Protein AF-A0A8T4J533-F1 (afdb_monomer_lite)

Secondary structure (DSSP, 8-state):
-HHHHHHHHHHHHHHHHSHHHHHHHHHHHH---HHHHIIIIIHHHHHHHHHHHHHHHHHTS-EEPPGGGGTTSPTT---EE-----S-------S--

Sequence (97 aa):
LEWRVRQLRQLRALLTEHDKDLAEALYQDLHKGAAEAHAAEIDFPVREIDHTLDNLEDWLYPESLSPEALTGFPEGSTAGTRYDPLGVVLVIAPWNY

Foldseek 3Di:
DVVVLVVLVVVLCVLVVCLVVQQVVCCVQPVQHSVRCCVPPRVVVNVVSVVCNVCVVVVQDWAWDDVVVVPPPDPPDTDTDGDDDPPDDDDDDDRND

Radius of gyration: 20.6 Å; chains: 1; bounding box: 47×24×55 Å

Organism: NCBI:txid299421

InterPro domains:
  IPR012394 Aldehyde dehydrogenase NAD(P)-dependent [PTHR43570] (1-97)
  IPR015590 Aldehyde dehydrogenase domain [PF00171] (4-97)
  IPR016161 Aldehyde/histidinol dehydrogenase [SSF53720] (2-97)
  IPR016162 Aldehyde dehydrogenase, N-terminal [G3DSA:3.40.605.10] (1-97)

Structure (mmCIF, N/CA/C/O backbone):
data_AF-A0A8T4J533-F1
#
_entry.id   AF-A0A8T4J533-F1
#
loop_
_atom_site.group_PDB
_atom_site.id
_atom_site.type_symbol
_atom_site.label_atom_id
_atom_site.label_alt_id
_atom_site.label_comp_id
_atom_site.label_asym_id
_atom_site.label_entity_id
_atom_site.label_seq_id
_atom_site.pdbx_PDB_ins_code
_atom_site.Cartn_x
_atom_site.Cartn_y
_atom_site.Cartn_z
_atom_site.occupancy
_atom_site.B_iso_or_equiv
_atom_site.auth_seq_id
_atom_site.auth_comp_id
_atom_site.auth_asym_id
_atom_site.auth_atom_id
_atom_site.pdbx_PDB_model_num
ATOM 1 N N . LEU A 1 1 ? 0.036 2.764 -15.405 1.00 93.50 1 LEU A N 1
ATOM 2 C CA . LEU A 1 1 ? 0.228 3.478 -14.125 1.00 93.50 1 LEU A CA 1
ATOM 3 C C . LEU A 1 1 ? -1.096 3.958 -13.528 1.00 93.50 1 LEU A C 1
ATOM 5 O O . LEU A 1 1 ? -1.421 3.541 -12.426 1.00 93.50 1 LEU A O 1
ATOM 9 N N . GLU A 1 2 ? -1.895 4.729 -14.272 1.00 97.25 2 GLU A N 1
ATOM 10 C CA . GLU A 1 2 ? -3.161 5.335 -13.809 1.00 97.25 2 GLU A CA 1
ATOM 11 C C . GLU A 1 2 ? -4.092 4.390 -13.024 1.00 97.25 2 GLU A C 1
ATOM 13 O O . GLU A 1 2 ? -4.563 4.737 -11.943 1.00 97.25 2 GLU A O 1
ATOM 18 N N . TRP A 1 3 ? -4.319 3.167 -13.522 1.00 97.81 3 TRP A N 1
ATOM 19 C CA . TRP A 1 3 ? -5.157 2.186 -12.823 1.00 97.81 3 TRP A CA 1
ATOM 20 C C . TRP A 1 3 ? -4.633 1.868 -11.412 1.00 97.81 3 TRP A C 1
ATOM 22 O O . TRP A 1 3 ? -5.419 1.881 -10.469 1.00 97.81 3 TRP A O 1
ATOM 32 N N . ARG A 1 4 ? -3.316 1.658 -11.246 1.00 98.06 4 ARG A N 1
ATOM 33 C CA . ARG A 1 4 ? -2.690 1.347 -9.944 1.00 98.06 4 ARG A CA 1
ATOM 34 C C . ARG A 1 4 ? -2.850 2.513 -8.968 1.00 98.06 4 ARG A C 1
ATOM 36 O O . ARG A 1 4 ? -3.285 2.308 -7.842 1.00 98.06 4 ARG A O 1
ATOM 43 N N . VAL A 1 5 ? -2.594 3.735 -9.439 1.00 98.56 5 VAL A N 1
ATOM 44 C CA . VAL A 1 5 ? -2.780 4.975 -8.662 1.00 98.56 5 VAL A CA 1
ATOM 45 C C . VAL A 1 5 ? -4.228 5.120 -8.193 1.00 98.56 5 VAL A C 1
ATOM 47 O O . VAL A 1 5 ? -4.480 5.445 -7.035 1.00 98.56 5 VAL A O 1
ATOM 50 N N . ARG A 1 6 ? -5.202 4.830 -9.063 1.00 98.69 6 ARG A N 1
ATOM 51 C CA . ARG A 1 6 ? -6.619 4.857 -8.686 1.00 98.69 6 ARG A CA 1
ATOM 52 C C . ARG A 1 6 ? -6.954 3.819 -7.613 1.00 98.69 6 ARG A C 1
ATOM 54 O O . ARG A 1 6 ? -7.693 4.153 -6.696 1.00 98.69 6 ARG A O 1
ATOM 61 N N . GLN A 1 7 ? -6.431 2.594 -7.711 1.00 98.69 7 GLN A N 1
ATOM 62 C CA . GLN A 1 7 ? -6.656 1.564 -6.685 1.00 98.69 7 GLN A CA 1
ATOM 63 C C . GLN A 1 7 ? -6.062 1.963 -5.331 1.00 98.69 7 GLN A C 1
ATOM 65 O O . GLN A 1 7 ? -6.741 1.845 -4.319 1.00 98.69 7 GLN A O 1
ATOM 70 N N . LEU A 1 8 ? -4.844 2.510 -5.314 1.00 98.75 8 LEU A N 1
ATOM 71 C CA . LEU A 1 8 ? -4.211 3.008 -4.089 1.00 98.75 8 LEU A CA 1
ATOM 72 C C . LEU A 1 8 ? -5.030 4.129 -3.436 1.00 98.75 8 LEU A C 1
ATOM 74 O O . LEU A 1 8 ? -5.283 4.089 -2.238 1.00 98.75 8 LEU A O 1
ATOM 78 N N . ARG A 1 9 ? -5.537 5.086 -4.224 1.00 98.69 9 ARG A N 1
ATOM 79 C CA . ARG A 1 9 ? -6.422 6.147 -3.711 1.00 98.69 9 ARG A CA 1
ATOM 80 C C . ARG A 1 9 ? -7.738 5.607 -3.152 1.00 98.69 9 ARG A C 1
ATOM 82 O O . ARG A 1 9 ? -8.213 6.119 -2.146 1.00 98.69 9 ARG A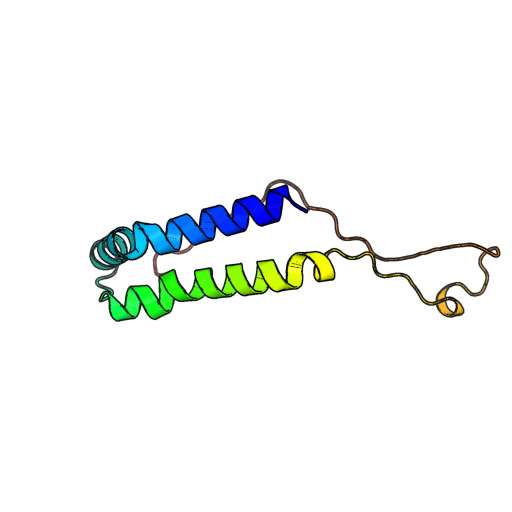 O 1
ATOM 89 N N . GLN A 1 10 ? -8.313 4.581 -3.779 1.00 98.81 10 GLN A N 1
ATOM 90 C CA . GLN A 1 10 ? -9.517 3.914 -3.272 1.00 98.81 10 GLN A CA 1
ATOM 91 C C . GLN A 1 10 ? -9.245 3.157 -1.967 1.00 98.81 10 GLN A C 1
ATOM 93 O O . GLN A 1 10 ? -10.051 3.245 -1.048 1.00 98.81 10 GLN A O 1
ATOM 98 N N . LEU A 1 11 ? -8.104 2.469 -1.856 1.00 98.62 11 LEU A N 1
ATOM 99 C CA . LEU A 1 11 ? -7.699 1.798 -0.620 1.00 98.62 11 LEU A CA 1
ATOM 100 C C . LEU A 1 11 ? -7.471 2.805 0.512 1.00 98.62 11 LEU A C 1
ATOM 102 O O . LEU A 1 11 ? -7.929 2.597 1.629 1.00 98.62 11 LEU A O 1
ATOM 106 N N . ARG A 1 12 ? -6.820 3.929 0.207 1.00 98.62 12 ARG A N 1
ATOM 107 C CA . ARG A 1 12 ? -6.655 5.031 1.155 1.00 98.62 12 ARG A CA 1
ATOM 108 C C . ARG A 1 12 ? -8.003 5.567 1.630 1.00 98.62 12 ARG A C 1
ATOM 110 O O . ARG A 1 12 ? -8.190 5.720 2.828 1.00 98.62 12 ARG A O 1
ATOM 117 N N . ALA A 1 13 ? -8.927 5.826 0.702 1.00 98.62 13 ALA A N 1
ATOM 118 C CA . ALA A 1 13 ? -10.272 6.295 1.026 1.00 98.62 13 ALA A CA 1
ATOM 119 C C . ALA A 1 13 ? -11.006 5.298 1.931 1.00 98.62 13 ALA A C 1
ATOM 121 O O . ALA A 1 13 ? -11.540 5.709 2.951 1.00 98.62 13 ALA A O 1
ATOM 122 N N . LEU A 1 14 ? -10.935 3.995 1.631 1.00 98.50 14 LEU A N 1
ATOM 123 C CA . LEU A 1 14 ? -11.493 2.941 2.483 1.00 98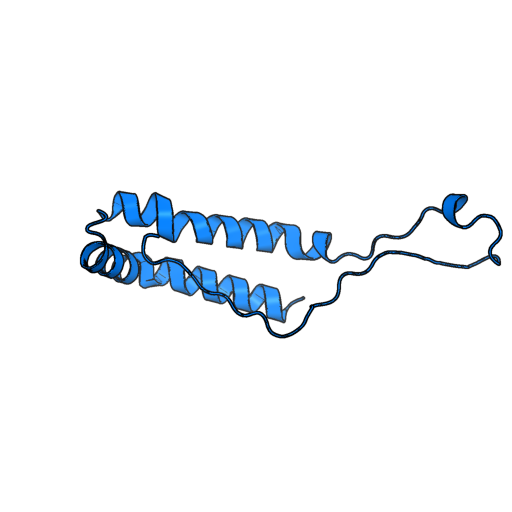.50 14 LEU A CA 1
ATOM 124 C C . LEU A 1 14 ? -10.968 3.037 3.920 1.00 98.50 14 LEU A C 1
ATOM 126 O O . LEU A 1 14 ? -11.764 3.005 4.851 1.00 98.50 14 LEU A O 1
ATOM 130 N N . LEU A 1 15 ? -9.654 3.186 4.102 1.00 98.25 15 LEU A N 1
ATOM 131 C CA . LEU A 1 15 ? -9.048 3.279 5.433 1.00 98.25 15 LEU A CA 1
ATOM 132 C C . LEU A 1 15 ? -9.472 4.553 6.176 1.00 98.25 15 LEU A C 1
ATOM 134 O O . LEU A 1 15 ? -9.752 4.498 7.368 1.00 98.25 15 LEU A O 1
ATOM 138 N N . THR A 1 16 ? -9.531 5.695 5.485 1.00 97.75 16 THR A N 1
ATOM 139 C CA . THR A 1 16 ? -9.812 6.988 6.127 1.00 97.75 16 THR A CA 1
ATOM 140 C C . THR A 1 16 ? -11.298 7.285 6.319 1.00 97.75 16 THR A C 1
ATOM 142 O O . THR A 1 16 ? -11.654 8.015 7.235 1.00 97.75 16 THR A O 1
ATOM 145 N N . GLU A 1 17 ? -12.173 6.770 5.454 1.00 98.44 17 GLU A N 1
ATOM 146 C CA . GLU A 1 17 ? -13.624 6.997 5.534 1.00 98.44 17 GLU A CA 1
ATOM 147 C C . GLU A 1 17 ? -14.314 6.017 6.497 1.00 98.44 17 GLU A C 1
ATOM 149 O O . GLU A 1 17 ? -15.384 6.332 7.016 1.00 98.44 17 GLU A O 1
ATOM 154 N N . HIS A 1 18 ? -13.688 4.865 6.769 1.00 97.75 18 HIS A N 1
ATOM 155 C CA . HIS A 1 18 ? -14.187 3.820 7.674 1.00 97.75 18 HIS A CA 1
ATOM 156 C C . HIS A 1 18 ? -13.301 3.614 8.912 1.00 97.75 18 HIS A C 1
ATOM 158 O O . HIS A 1 18 ? -13.322 2.550 9.528 1.00 97.75 18 HIS A O 1
ATOM 164 N N . ASP A 1 19 ? -12.522 4.624 9.293 1.00 96.56 19 ASP A N 1
ATOM 165 C CA . ASP A 1 19 ? -11.541 4.546 10.378 1.00 96.56 19 ASP A CA 1
ATOM 166 C C . ASP A 1 19 ? -12.137 4.051 11.713 1.00 96.56 19 ASP A C 1
ATOM 168 O O . ASP A 1 19 ? -11.576 3.179 12.375 1.00 96.56 19 ASP A O 1
ATOM 172 N N . LYS A 1 20 ? -13.327 4.537 12.072 1.00 97.38 20 LYS A N 1
ATOM 173 C CA . LYS A 1 20 ? -14.064 4.142 13.280 1.00 97.38 20 LYS A CA 1
ATOM 174 C C . LYS A 1 20 ? -14.548 2.702 13.232 1.00 97.38 20 LYS A C 1
ATOM 176 O O . LYS A 1 20 ? -14.458 2.011 14.242 1.00 97.38 20 LYS A O 1
ATOM 181 N N . ASP A 1 21 ? -15.056 2.262 12.083 1.00 98.19 21 ASP A N 1
ATOM 182 C CA . ASP A 1 21 ? -15.554 0.895 11.911 1.00 98.19 21 ASP A CA 1
ATOM 183 C C . ASP A 1 21 ? -14.390 -0.104 12.024 1.00 98.19 21 ASP A C 1
ATOM 185 O O . ASP A 1 21 ? -14.512 -1.144 12.671 1.00 98.19 21 ASP A O 1
ATOM 189 N N . LEU A 1 22 ? -13.232 0.247 11.451 1.00 97.75 22 LEU A N 1
ATOM 190 C CA . LEU A 1 22 ? -11.996 -0.531 11.549 1.00 97.75 22 LEU A CA 1
ATOM 191 C C . LEU A 1 22 ? -11.459 -0.573 12.985 1.00 97.75 22 LEU A C 1
ATOM 193 O O . LEU A 1 22 ? -11.111 -1.645 13.478 1.00 97.75 22 LEU A O 1
ATOM 197 N N . ALA A 1 23 ? -11.421 0.569 13.675 1.00 97.44 23 ALA A N 1
ATOM 198 C CA . ALA A 1 23 ? -10.977 0.634 15.065 1.00 97.44 23 ALA A CA 1
ATOM 199 C C . ALA A 1 23 ? -11.886 -0.178 16.004 1.00 97.44 23 ALA A C 1
ATOM 201 O O . ALA A 1 23 ? -11.387 -0.844 16.909 1.00 97.44 23 ALA A O 1
ATOM 202 N N . GLU A 1 24 ? -13.201 -0.164 15.777 1.00 98.12 24 GLU A N 1
ATOM 203 C CA . GLU A 1 24 ? -14.147 -0.983 16.539 1.00 98.12 24 GLU A CA 1
ATOM 204 C C . GLU A 1 24 ? -13.920 -2.479 16.289 1.00 98.12 24 GLU A C 1
ATOM 206 O O . GLU A 1 24 ? -13.862 -3.253 17.241 1.00 98.12 24 GLU A O 1
ATOM 211 N N . ALA A 1 25 ? -13.721 -2.899 15.036 1.00 97.81 25 ALA A N 1
ATOM 212 C CA . ALA A 1 25 ? -13.410 -4.295 14.724 1.00 97.81 25 ALA A CA 1
ATOM 213 C C . ALA A 1 25 ? -12.117 -4.762 15.419 1.00 97.81 25 ALA A C 1
ATOM 215 O O . ALA A 1 25 ? -12.101 -5.803 16.074 1.00 97.81 25 ALA A O 1
ATOM 216 N N . LEU A 1 26 ? -11.062 -3.942 15.369 1.00 97.38 26 LEU A N 1
ATOM 217 C CA . LEU A 1 26 ? -9.799 -4.206 16.064 1.00 97.38 26 LEU A CA 1
ATOM 218 C C . LEU A 1 26 ? -9.968 -4.275 17.586 1.00 97.38 26 LEU A C 1
ATOM 220 O O . LEU A 1 26 ? -9.284 -5.054 18.253 1.00 97.38 26 LEU A O 1
ATOM 224 N N . TYR A 1 27 ? -10.883 -3.491 18.154 1.00 97.50 27 TYR A N 1
ATOM 225 C CA . TYR A 1 27 ? -11.216 -3.604 19.568 1.00 97.50 27 TYR A CA 1
ATOM 226 C C . TYR A 1 27 ? -11.905 -4.938 19.883 1.00 97.50 27 TYR A C 1
ATOM 228 O O . TYR A 1 27 ? -11.536 -5.596 20.853 1.00 97.50 27 TYR A O 1
ATOM 236 N N . GLN A 1 28 ? -12.857 -5.379 19.060 1.00 98.19 28 GLN A N 1
ATOM 237 C CA . GLN A 1 28 ? -13.551 -6.653 19.280 1.00 98.19 28 GLN A CA 1
ATOM 238 C C . GLN A 1 28 ? -12.610 -7.860 19.173 1.00 98.19 28 GLN A C 1
ATOM 240 O O . GLN A 1 28 ? -12.684 -8.773 19.998 1.00 98.19 28 GLN A O 1
ATOM 245 N N . ASP A 1 29 ? -11.693 -7.845 18.206 1.00 97.56 29 ASP A N 1
ATOM 246 C CA . ASP A 1 29 ? -10.783 -8.966 17.971 1.00 97.56 29 ASP A CA 1
ATOM 247 C C . ASP A 1 29 ? -9.574 -8.951 18.920 1.00 97.56 29 ASP A C 1
ATOM 249 O O . ASP A 1 29 ? -9.171 -9.993 19.443 1.00 97.56 29 ASP A O 1
ATOM 253 N N . LEU A 1 30 ? -8.993 -7.771 19.168 1.00 96.25 30 LEU A N 1
ATOM 254 C CA . LEU A 1 30 ? -7.681 -7.626 19.815 1.00 96.25 30 LEU A CA 1
ATOM 255 C C . LEU A 1 30 ? -7.700 -6.772 21.087 1.00 96.25 30 LEU A C 1
ATOM 257 O O . LEU A 1 30 ? -6.672 -6.659 21.752 1.00 96.25 30 LEU A O 1
ATOM 261 N N . HIS A 1 31 ? -8.837 -6.165 21.441 1.00 95.94 31 HIS A N 1
ATOM 262 C CA . HIS A 1 31 ? -8.959 -5.175 22.521 1.00 95.94 31 HIS A CA 1
ATOM 263 C C . HIS A 1 31 ? -7.999 -3.979 22.372 1.00 95.94 31 HIS A C 1
ATOM 265 O O . HIS A 1 31 ? -7.672 -3.314 23.360 1.00 95.94 31 HIS A O 1
ATOM 271 N N . LYS A 1 32 ? -7.575 -3.668 21.137 1.00 92.88 32 LYS A N 1
ATOM 272 C CA . LYS A 1 32 ? -6.780 -2.471 20.828 1.00 92.88 32 LYS A CA 1
ATOM 273 C C . LYS A 1 32 ? -7.648 -1.229 20.999 1.00 92.88 32 LYS A C 1
ATOM 275 O O . LYS A 1 32 ? -8.707 -1.108 20.387 1.00 92.88 32 LYS A O 1
ATOM 280 N N . GLY A 1 33 ? -7.206 -0.291 21.833 1.00 94.62 33 GLY A N 1
ATOM 281 C CA . GLY A 1 33 ? -7.902 0.988 21.990 1.00 94.62 33 GLY A CA 1
ATOM 282 C C . GLY A 1 33 ? -7.828 1.819 20.706 1.00 94.62 33 GLY A C 1
ATOM 283 O O . GLY A 1 33 ? -6.871 1.694 19.949 1.00 94.62 33 GLY A O 1
ATOM 284 N N . ALA A 1 34 ? -8.786 2.723 20.479 1.00 94.56 34 ALA A N 1
ATOM 285 C CA . ALA A 1 34 ? -8.863 3.495 19.232 1.00 94.56 34 ALA A CA 1
ATOM 286 C C . ALA A 1 34 ? -7.536 4.182 18.848 1.00 94.56 34 ALA A C 1
ATOM 288 O O . ALA A 1 34 ? -7.094 4.074 17.712 1.00 94.56 34 ALA A O 1
ATOM 289 N N . ALA A 1 35 ? -6.850 4.832 19.794 1.00 95.81 35 ALA A N 1
ATOM 290 C CA . ALA A 1 35 ? -5.570 5.491 19.513 1.00 95.81 35 ALA A CA 1
ATOM 291 C C . ALA A 1 35 ? -4.468 4.514 19.058 1.00 95.81 35 ALA A C 1
ATOM 293 O O . ALA A 1 35 ? -3.661 4.855 18.197 1.00 95.81 35 ALA A O 1
ATOM 294 N N . GLU A 1 36 ? -4.443 3.306 19.623 1.00 95.31 36 GLU A N 1
ATOM 295 C CA . GLU A 1 36 ? -3.510 2.248 19.231 1.00 95.31 36 GLU A CA 1
ATOM 296 C C . GLU A 1 36 ? -3.872 1.684 17.854 1.00 95.31 36 GLU A C 1
ATOM 298 O O . GLU A 1 36 ? -3.000 1.590 16.994 1.00 95.31 36 GLU A O 1
ATOM 303 N N . ALA A 1 37 ? -5.157 1.400 17.617 1.00 96.19 37 ALA A N 1
ATOM 304 C CA . ALA A 1 37 ? -5.669 0.956 16.322 1.00 96.19 37 ALA A CA 1
ATOM 305 C C . ALA A 1 37 ? -5.324 1.953 15.201 1.00 96.19 37 ALA A C 1
ATOM 307 O O . ALA A 1 37 ? -4.805 1.562 14.158 1.00 96.19 37 ALA A O 1
ATOM 308 N N . HIS A 1 38 ? -5.518 3.253 15.439 1.00 96.06 38 HIS A N 1
ATOM 309 C CA . HIS A 1 38 ? -5.134 4.293 14.488 1.00 96.06 38 HIS A CA 1
ATOM 310 C C . HIS A 1 38 ? -3.628 4.305 14.228 1.00 96.06 38 HIS A C 1
ATOM 312 O O . HIS A 1 38 ? -3.203 4.168 13.084 1.00 96.06 38 HIS A O 1
ATOM 318 N N . ALA A 1 39 ? -2.812 4.423 15.277 1.00 93.69 39 ALA A N 1
ATOM 319 C CA . ALA A 1 39 ? -1.374 4.598 15.114 1.00 93.69 39 ALA A CA 1
ATOM 320 C C . ALA A 1 39 ? -0.686 3.385 14.461 1.00 93.69 39 ALA A C 1
ATOM 322 O O . ALA A 1 39 ? 0.255 3.569 13.680 1.00 93.69 39 ALA A O 1
ATOM 323 N N . ALA A 1 40 ? -1.134 2.170 14.797 1.00 91.94 40 ALA A N 1
ATOM 324 C CA . ALA A 1 40 ? -0.501 0.926 14.371 1.00 91.94 40 ALA A CA 1
ATOM 325 C C . ALA A 1 40 ? -1.111 0.332 13.094 1.00 91.94 40 ALA A C 1
ATOM 327 O O . ALA A 1 40 ? -0.353 -0.131 12.247 1.00 91.94 40 ALA A O 1
ATOM 328 N N . GLU A 1 41 ? -2.437 0.381 12.927 1.00 95.31 41 GLU A N 1
ATOM 329 C CA . GLU A 1 41 ? -3.132 -0.433 11.915 1.00 95.31 41 GLU A CA 1
ATOM 330 C C . GLU A 1 41 ? -3.827 0.383 10.818 1.00 95.31 41 GLU A C 1
ATOM 332 O O . GLU A 1 41 ? -4.060 -0.138 9.731 1.00 95.31 41 GLU A O 1
ATOM 337 N N . ILE A 1 42 ? -4.138 1.665 11.051 1.00 96.75 42 ILE A N 1
ATOM 338 C CA . ILE A 1 42 ? -4.837 2.511 10.062 1.00 96.75 42 ILE A CA 1
ATOM 339 C C . ILE A 1 42 ? -3.883 3.553 9.467 1.00 96.75 42 ILE A C 1
ATOM 341 O O . ILE A 1 42 ? -3.651 3.585 8.258 1.00 96.75 42 ILE A O 1
ATOM 345 N N . ASP A 1 43 ? -3.256 4.376 10.307 1.00 97.00 43 ASP A N 1
ATOM 346 C CA . ASP A 1 43 ? -2.379 5.464 9.864 1.00 97.00 43 ASP A CA 1
ATOM 347 C C . ASP A 1 43 ? -1.066 4.940 9.277 1.00 97.00 43 ASP A C 1
ATOM 349 O O . ASP A 1 43 ? -0.407 5.629 8.494 1.00 97.00 43 ASP A O 1
ATOM 353 N N . PHE A 1 44 ? -0.640 3.739 9.675 1.00 96.56 44 PHE A N 1
ATOM 354 C CA . PHE A 1 44 ? 0.542 3.094 9.114 1.00 96.56 44 PHE A CA 1
ATOM 355 C C . PHE A 1 44 ? 0.346 2.724 7.632 1.00 96.56 44 PHE A C 1
ATOM 357 O O . PHE A 1 44 ? 1.076 3.273 6.802 1.00 96.56 44 PHE A O 1
ATOM 364 N N . PRO A 1 45 ? -0.651 1.903 7.237 1.00 97.25 45 PRO A N 1
ATOM 365 C CA . PRO A 1 45 ? -0.885 1.620 5.823 1.00 97.25 45 PRO A CA 1
ATOM 366 C C . PRO A 1 45 ? -1.291 2.859 5.016 1.00 97.25 45 PRO A C 1
ATOM 368 O O . PRO A 1 45 ? -0.922 2.945 3.848 1.00 97.25 45 PRO A O 1
ATOM 371 N N . VAL A 1 46 ? -1.976 3.853 5.602 1.00 98.56 46 VAL A N 1
ATOM 372 C CA . VAL A 1 46 ? -2.236 5.133 4.908 1.00 98.56 46 VAL A CA 1
ATOM 373 C C . VAL A 1 46 ? -0.928 5.822 4.505 1.00 98.56 46 VAL A C 1
ATOM 375 O O . VAL A 1 46 ? -0.798 6.249 3.357 1.00 98.56 46 VAL A O 1
ATOM 378 N N . ARG A 1 47 ? 0.064 5.883 5.403 1.00 98.44 47 ARG A N 1
ATOM 379 C CA . ARG A 1 47 ? 1.385 6.455 5.095 1.00 98.44 47 ARG A CA 1
ATOM 380 C C . ARG A 1 47 ? 2.139 5.656 4.036 1.00 98.44 47 ARG A C 1
ATOM 382 O O . ARG A 1 47 ? 2.759 6.262 3.169 1.00 98.44 47 ARG A O 1
ATOM 389 N N . GLU A 1 48 ? 2.058 4.328 4.065 1.00 98.44 48 GLU A N 1
ATOM 390 C CA . GLU A 1 48 ? 2.663 3.476 3.031 1.00 98.44 48 GLU A CA 1
ATOM 391 C C . GLU A 1 48 ? 2.005 3.678 1.659 1.00 98.44 48 GLU A C 1
ATOM 393 O O . GLU A 1 48 ? 2.687 3.704 0.632 1.00 98.44 48 GLU A O 1
ATOM 398 N N . ILE A 1 49 ? 0.684 3.877 1.625 1.00 98.75 49 ILE A N 1
ATOM 399 C CA . ILE A 1 49 ? -0.031 4.213 0.392 1.00 98.75 49 ILE A CA 1
ATOM 400 C C . ILE A 1 49 ? 0.422 5.574 -0.138 1.00 98.75 49 ILE A C 1
ATOM 402 O O . ILE A 1 49 ? 0.703 5.677 -1.331 1.00 98.75 49 ILE A O 1
ATOM 406 N N . ASP A 1 50 ? 0.514 6.590 0.722 1.00 98.69 50 ASP A N 1
ATOM 407 C CA . ASP A 1 50 ? 0.964 7.931 0.332 1.00 98.69 50 ASP A CA 1
ATOM 408 C C . ASP A 1 50 ? 2.415 7.888 -0.185 1.00 98.69 50 ASP A C 1
ATOM 410 O O . ASP A 1 50 ? 2.689 8.354 -1.290 1.00 98.69 50 ASP A O 1
ATOM 414 N N . HIS A 1 51 ? 3.318 7.195 0.517 1.00 98.81 51 HIS A N 1
ATOM 415 C CA . HIS A 1 51 ? 4.692 6.975 0.057 1.00 98.81 51 HIS A CA 1
ATOM 416 C C . HIS A 1 51 ? 4.746 6.259 -1.299 1.00 98.81 51 HIS A C 1
ATOM 418 O O . HIS A 1 51 ? 5.479 6.668 -2.200 1.00 98.81 51 HIS A O 1
ATOM 424 N N . THR A 1 52 ? 3.939 5.211 -1.477 1.00 98.62 52 THR A N 1
ATOM 425 C CA . THR A 1 52 ? 3.862 4.490 -2.750 1.00 98.62 52 THR A CA 1
ATOM 426 C C . THR A 1 52 ? 3.350 5.404 -3.859 1.00 98.62 52 THR A C 1
ATOM 428 O O . THR A 1 52 ? 3.905 5.403 -4.950 1.00 98.62 52 THR A O 1
ATOM 431 N N . LEU A 1 53 ? 2.309 6.202 -3.612 1.00 98.62 53 LEU A N 1
ATOM 432 C CA . LEU A 1 53 ? 1.760 7.133 -4.600 1.00 98.62 53 LEU A CA 1
ATOM 433 C C . LEU A 1 53 ? 2.792 8.168 -5.058 1.00 98.62 53 LEU A C 1
ATOM 435 O O . LEU A 1 53 ? 2.840 8.456 -6.254 1.00 98.62 53 LEU A O 1
ATOM 439 N N . ASP A 1 54 ? 3.614 8.667 -4.136 1.00 98.50 54 ASP A N 1
ATOM 440 C CA . ASP A 1 54 ? 4.643 9.669 -4.418 1.00 98.50 54 ASP A CA 1
ATOM 441 C C . ASP A 1 54 ? 5.815 9.114 -5.243 1.00 98.50 54 ASP A C 1
ATOM 443 O O . ASP A 1 54 ? 6.468 9.873 -5.953 1.00 98.50 54 ASP A O 1
ATOM 447 N N . ASN A 1 55 ? 6.083 7.803 -5.177 1.00 98.44 55 ASN A N 1
ATOM 448 C CA . ASN A 1 55 ? 7.295 7.206 -5.753 1.00 98.44 55 ASN A CA 1
ATOM 449 C C . ASN A 1 55 ? 7.034 6.162 -6.856 1.00 98.44 55 ASN A C 1
ATOM 451 O O . ASN A 1 55 ? 7.955 5.787 -7.579 1.00 98.44 55 ASN A O 1
ATOM 455 N N . LEU A 1 56 ? 5.799 5.670 -7.020 1.00 97.75 56 LEU A N 1
ATOM 456 C CA . LEU A 1 56 ? 5.486 4.548 -7.918 1.00 97.75 56 LEU A CA 1
ATOM 457 C C . LEU A 1 56 ? 5.847 4.818 -9.384 1.00 97.75 56 LEU A C 1
ATOM 459 O O . LEU A 1 56 ? 6.172 3.879 -10.109 1.00 97.75 56 LEU A O 1
ATOM 463 N N . GLU A 1 57 ? 5.731 6.063 -9.844 1.00 96.38 57 GLU A N 1
ATOM 464 C CA . GLU A 1 57 ? 6.110 6.424 -11.213 1.00 96.38 57 GLU A CA 1
ATOM 465 C C . GLU A 1 57 ? 7.616 6.274 -11.424 1.00 96.38 57 GLU A C 1
ATOM 467 O O . GLU A 1 57 ? 8.031 5.573 -12.348 1.00 96.38 57 GLU A O 1
ATOM 472 N N . ASP A 1 58 ? 8.407 6.833 -10.509 1.00 96.50 58 ASP A N 1
ATOM 473 C CA . ASP A 1 58 ? 9.867 6.772 -10.539 1.00 96.50 58 ASP A CA 1
ATOM 474 C C . ASP A 1 58 ? 10.367 5.329 -10.412 1.00 96.50 58 ASP A C 1
ATOM 476 O O . ASP A 1 58 ? 11.229 4.902 -11.176 1.00 96.50 58 ASP A O 1
ATOM 480 N N . TRP A 1 59 ? 9.771 4.527 -9.523 1.00 96.75 59 TRP A N 1
ATOM 481 C CA . TRP A 1 59 ? 10.131 3.112 -9.352 1.00 96.75 59 TRP A CA 1
ATOM 482 C C . TRP A 1 59 ? 9.876 2.250 -10.592 1.00 96.75 59 TRP A C 1
ATOM 484 O O . TRP A 1 59 ? 10.487 1.195 -10.753 1.00 96.75 59 TRP A O 1
ATOM 494 N N . LEU A 1 60 ? 8.939 2.650 -11.453 1.00 95.50 60 LEU A N 1
ATOM 495 C CA . LEU A 1 60 ? 8.617 1.924 -12.683 1.00 95.50 60 LEU A CA 1
ATOM 496 C C . LEU A 1 60 ? 9.320 2.505 -13.911 1.00 95.50 60 LEU A C 1
ATOM 498 O O . LEU A 1 60 ? 9.160 1.956 -15.008 1.00 95.50 60 LEU A O 1
ATOM 502 N N . TYR A 1 61 ? 10.068 3.596 -13.752 1.00 94.75 61 TYR A N 1
ATOM 503 C CA . TYR A 1 61 ? 10.787 4.218 -14.848 1.00 94.75 61 TYR A CA 1
ATOM 504 C C . TYR A 1 61 ? 11.900 3.278 -15.351 1.00 94.75 61 TYR A C 1
ATOM 506 O O . TYR A 1 61 ? 12.690 2.784 -14.547 1.00 94.75 61 TYR A O 1
ATOM 514 N N . PRO A 1 62 ? 11.985 2.984 -16.665 1.00 94.25 62 PRO A N 1
ATOM 515 C CA . PRO A 1 62 ? 13.029 2.111 -17.192 1.00 94.25 62 PRO A CA 1
ATOM 516 C C . PRO A 1 62 ? 14.439 2.657 -16.934 1.00 94.25 62 PRO A C 1
ATOM 518 O O . PRO A 1 62 ? 14.770 3.778 -17.325 1.00 94.25 62 PRO A O 1
ATOM 521 N N . GLU A 1 63 ? 15.297 1.832 -16.344 1.00 93.88 63 GLU A N 1
ATOM 522 C CA . GLU A 1 63 ? 16.683 2.188 -16.043 1.00 93.88 63 GLU A CA 1
ATOM 523 C C . GLU A 1 63 ? 17.587 1.778 -17.209 1.00 93.88 63 GLU A C 1
ATOM 525 O O . GLU A 1 63 ? 17.747 0.592 -17.491 1.00 93.88 63 GLU A O 1
ATOM 530 N N . SER A 1 64 ? 18.175 2.749 -17.911 1.00 92.25 64 SER A N 1
ATOM 531 C CA . SER A 1 64 ? 19.078 2.474 -19.039 1.00 92.25 64 SER A CA 1
ATOM 532 C C . SER A 1 64 ? 20.507 2.204 -18.564 1.00 92.25 64 SER A C 1
ATOM 534 O O . SER A 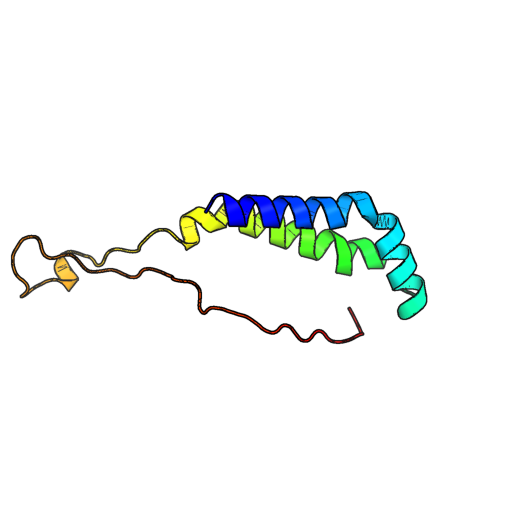1 64 ? 21.003 2.880 -17.664 1.00 92.25 64 SER A O 1
ATOM 536 N N . LEU A 1 65 ? 21.191 1.250 -19.201 1.00 90.81 65 LEU A N 1
ATOM 537 C CA . LEU A 1 65 ? 22.624 1.037 -18.996 1.00 90.81 65 LEU A CA 1
ATOM 538 C C . LEU A 1 65 ? 23.435 2.182 -19.607 1.00 90.81 65 LEU A C 1
ATOM 540 O O . LEU A 1 65 ? 23.036 2.783 -20.607 1.00 90.81 65 LEU A O 1
ATOM 544 N N . SER A 1 66 ? 24.594 2.465 -19.010 1.00 87.44 66 SER A N 1
ATOM 545 C CA . SER A 1 66 ? 25.483 3.502 -19.524 1.00 87.44 66 SER A CA 1
ATOM 546 C C . SER A 1 66 ? 26.098 3.094 -20.874 1.00 87.44 66 SER A C 1
ATOM 548 O O . SER A 1 66 ? 26.274 1.898 -21.135 1.00 87.44 66 SER A O 1
ATOM 550 N N . PRO A 1 67 ? 26.473 4.057 -21.735 1.00 84.06 67 PRO A N 1
ATOM 551 C CA . PRO A 1 67 ? 27.141 3.760 -23.002 1.00 84.06 67 PRO A CA 1
ATOM 552 C C . PRO A 1 67 ? 28.423 2.931 -22.833 1.00 84.06 67 PRO A C 1
ATOM 554 O O . PRO A 1 67 ? 28.715 2.070 -23.658 1.00 84.06 67 PRO A O 1
ATOM 557 N N . GLU A 1 68 ? 29.164 3.132 -21.740 1.00 87.50 68 GLU A N 1
ATOM 558 C CA . GLU A 1 68 ? 30.390 2.384 -21.437 1.00 87.50 68 GLU A CA 1
ATOM 559 C C . GLU A 1 68 ? 30.101 0.895 -21.207 1.00 87.50 68 GLU A C 1
ATOM 561 O O . GLU A 1 68 ? 30.869 0.040 -21.653 1.00 87.50 68 GLU A O 1
ATOM 566 N N . ALA A 1 69 ? 28.964 0.573 -20.578 1.00 88.12 69 ALA A N 1
ATOM 567 C CA . ALA A 1 69 ? 28.510 -0.803 -20.379 1.00 88.12 69 ALA A CA 1
ATOM 568 C C . ALA A 1 69 ? 28.094 -1.496 -21.693 1.00 88.12 69 ALA A C 1
ATOM 570 O O . ALA A 1 69 ? 27.968 -2.719 -21.729 1.00 88.12 69 ALA A O 1
ATOM 571 N N . LEU A 1 70 ? 27.917 -0.732 -22.777 1.00 91.44 70 LEU A N 1
ATOM 572 C CA . LEU A 1 70 ? 27.565 -1.214 -24.116 1.00 91.44 70 LEU A CA 1
ATOM 573 C C . LEU A 1 70 ? 28.767 -1.273 -25.073 1.00 91.44 70 LEU A C 1
ATOM 575 O O . LEU A 1 70 ? 28.603 -1.467 -26.280 1.00 91.44 70 LEU A O 1
ATOM 579 N N . THR A 1 71 ? 29.991 -1.148 -24.553 1.00 91.00 71 THR A N 1
ATOM 580 C CA . THR A 1 71 ? 31.209 -1.264 -25.363 1.00 91.00 71 THR A CA 1
ATOM 581 C C . THR A 1 71 ? 31.278 -2.634 -26.049 1.00 91.00 71 THR A C 1
ATOM 583 O O . THR A 1 71 ? 31.210 -3.673 -25.396 1.00 91.00 71 THR A O 1
ATOM 586 N N . GLY A 1 72 ? 31.446 -2.642 -27.376 1.00 92.25 72 GLY A N 1
ATOM 587 C CA . GLY A 1 72 ? 31.516 -3.863 -28.191 1.00 92.25 72 GLY A CA 1
ATOM 588 C C . GLY A 1 72 ? 30.201 -4.262 -28.871 1.00 92.25 72 GLY A C 1
ATOM 589 O O . GLY A 1 72 ? 30.204 -5.189 -29.681 1.00 92.25 72 GLY A O 1
ATOM 590 N N . PHE A 1 73 ? 29.104 -3.548 -28.605 1.00 93.25 73 PHE A N 1
ATOM 591 C CA . PHE A 1 73 ? 27.845 -3.681 -29.341 1.00 93.25 73 PHE A CA 1
ATOM 592 C C . PHE A 1 73 ? 27.758 -2.674 -30.506 1.00 93.25 73 PHE A C 1
ATOM 594 O O . PHE A 1 73 ? 28.476 -1.671 -30.501 1.00 93.25 73 PHE A O 1
ATOM 601 N N . PRO A 1 74 ? 26.901 -2.917 -31.523 1.00 94.75 74 PRO A N 1
ATOM 602 C CA . PRO A 1 74 ? 26.684 -1.973 -32.618 1.00 94.75 74 PRO A CA 1
ATOM 603 C C . PRO A 1 74 ? 26.259 -0.584 -32.132 1.00 94.75 74 PRO A C 1
ATOM 605 O O . PRO A 1 74 ? 25.521 -0.458 -31.150 1.00 94.75 74 PRO A O 1
ATOM 608 N N . GLU A 1 75 ? 26.672 0.453 -32.858 1.00 89.56 75 GLU A N 1
ATOM 609 C CA . GLU A 1 75 ? 26.258 1.831 -32.589 1.00 89.56 75 GLU A CA 1
ATOM 610 C C . GLU A 1 75 ? 24.723 1.952 -32.612 1.00 89.56 75 GLU A C 1
ATOM 612 O O . GLU A 1 75 ? 24.056 1.412 -33.496 1.00 89.56 75 GLU A O 1
ATOM 617 N N . GLY A 1 76 ? 24.160 2.625 -31.606 1.00 87.69 76 GLY A N 1
ATOM 618 C CA . GLY A 1 76 ? 22.710 2.742 -31.416 1.00 87.69 76 GLY A CA 1
ATOM 619 C C . GLY A 1 76 ? 22.059 1.606 -30.617 1.00 87.69 76 GLY A C 1
ATOM 620 O O . GLY A 1 76 ? 20.847 1.638 -30.414 1.00 87.69 76 GLY A O 1
ATOM 621 N N . SER A 1 77 ? 22.830 0.624 -30.134 1.00 93.00 77 SER A N 1
ATOM 622 C CA . SER A 1 77 ? 22.314 -0.384 -29.197 1.00 93.00 77 SER A CA 1
ATOM 623 C C . SER A 1 77 ? 21.851 0.260 -27.887 1.00 93.00 77 SER A C 1
ATOM 625 O O . SER A 1 77 ? 22.487 1.182 -27.380 1.00 93.00 77 SER A O 1
ATOM 627 N N . THR A 1 78 ? 20.765 -0.260 -27.314 1.00 91.88 78 THR A N 1
ATOM 628 C CA . THR A 1 78 ? 20.265 0.129 -25.991 1.00 91.88 78 THR A CA 1
ATOM 629 C C . THR A 1 78 ? 20.032 -1.113 -25.141 1.00 91.88 78 THR A C 1
ATOM 631 O O . THR A 1 78 ? 19.675 -2.179 -25.644 1.00 91.88 78 THR A O 1
ATOM 634 N N . ALA A 1 79 ? 20.246 -0.984 -23.838 1.00 92.62 79 ALA A N 1
ATOM 635 C CA . ALA A 1 79 ? 19.896 -2.007 -22.866 1.00 92.62 79 ALA A CA 1
ATOM 636 C C . ALA A 1 79 ? 19.488 -1.332 -21.561 1.00 92.62 79 ALA A C 1
ATOM 638 O O . ALA A 1 79 ? 19.902 -0.206 -21.279 1.00 92.62 79 ALA A O 1
ATOM 639 N N . GLY A 1 80 ? 18.680 -2.020 -20.768 1.00 92.75 80 GLY A N 1
ATOM 640 C CA . GLY A 1 80 ? 18.186 -1.490 -19.513 1.00 92.75 80 GLY A CA 1
ATOM 641 C C . GLY A 1 80 ? 17.301 -2.478 -18.776 1.00 92.75 80 GLY A C 1
ATOM 642 O O . GLY A 1 80 ? 16.967 -3.546 -19.295 1.00 92.75 80 GLY A O 1
ATOM 643 N N . THR A 1 81 ? 16.914 -2.091 -17.571 1.00 94.81 81 THR A N 1
ATOM 644 C CA . THR A 1 81 ? 15.999 -2.838 -16.717 1.00 94.81 81 THR A CA 1
ATOM 645 C C . THR A 1 81 ? 14.610 -2.232 -16.814 1.00 94.81 81 THR A C 1
ATOM 647 O O . THR A 1 81 ? 14.429 -1.015 -16.766 1.00 94.81 81 THR A O 1
ATOM 650 N N . ARG A 1 82 ? 13.607 -3.099 -16.926 1.00 95.12 82 ARG A N 1
ATOM 651 C CA . ARG A 1 82 ? 12.198 -2.735 -16.832 1.00 95.12 82 ARG A CA 1
ATOM 652 C C . ARG A 1 82 ? 11.505 -3.706 -15.887 1.00 95.12 82 ARG A C 1
ATOM 654 O O . ARG A 1 82 ? 11.678 -4.916 -16.012 1.00 95.12 82 ARG A O 1
ATOM 661 N N . TYR A 1 83 ? 10.703 -3.170 -14.976 1.00 94.81 83 TYR A N 1
ATOM 662 C CA . TYR A 1 83 ? 9.932 -3.960 -14.025 1.00 94.81 83 TYR A CA 1
ATOM 663 C C . TYR A 1 83 ? 8.531 -4.247 -14.568 1.00 94.81 83 TYR A C 1
ATOM 665 O O . TYR A 1 83 ? 7.753 -3.331 -14.844 1.00 94.81 83 TYR A O 1
ATOM 673 N N . ASP A 1 84 ? 8.189 -5.527 -14.681 1.00 94.62 84 ASP A N 1
ATOM 674 C CA . ASP A 1 84 ? 6.864 -5.995 -15.085 1.00 94.62 84 ASP A CA 1
ATOM 675 C C . ASP A 1 84 ? 6.200 -6.777 -13.933 1.00 94.62 84 ASP A C 1
ATOM 677 O O . ASP A 1 84 ? 6.885 -7.349 -13.080 1.00 94.62 84 ASP A O 1
ATOM 681 N N . PRO A 1 85 ? 4.857 -6.779 -13.843 1.00 96.38 85 PRO A N 1
ATOM 682 C CA . PRO A 1 85 ? 4.155 -7.489 -12.779 1.00 96.38 85 PRO A CA 1
ATOM 683 C C . PRO A 1 85 ? 4.360 -9.006 -12.885 1.00 96.38 85 PRO A C 1
ATOM 685 O O . PRO A 1 85 ? 4.278 -9.574 -13.971 1.00 96.38 85 PRO A O 1
ATOM 688 N N . LEU A 1 86 ? 4.526 -9.671 -11.738 1.00 97.44 86 LEU A N 1
ATOM 689 C CA . LEU A 1 86 ? 4.690 -11.129 -11.670 1.00 97.44 86 LEU A CA 1
ATOM 690 C C . LEU A 1 86 ? 3.407 -11.909 -12.005 1.00 97.44 86 LEU A C 1
ATOM 692 O O . LEU A 1 86 ? 3.478 -13.061 -12.423 1.00 97.44 86 LEU A O 1
ATOM 696 N N . GLY A 1 87 ? 2.235 -11.296 -11.818 1.00 97.25 87 GLY A N 1
ATOM 697 C CA . GLY A 1 87 ? 0.933 -11.928 -12.036 1.00 97.25 87 GLY A CA 1
ATOM 698 C C . GLY A 1 87 ? 0.058 -11.875 -10.786 1.00 97.25 87 GLY A C 1
ATOM 699 O O . GLY A 1 87 ? -0.045 -10.832 -10.142 1.00 97.25 87 GLY A O 1
ATOM 700 N N . VAL A 1 88 ? -0.599 -12.991 -10.464 1.00 98.06 88 VAL A N 1
ATOM 701 C CA . VAL A 1 88 ? -1.478 -13.110 -9.290 1.00 98.06 88 VAL A CA 1
ATOM 702 C C . VAL A 1 88 ? -0.643 -13.365 -8.037 1.00 98.06 88 VAL A C 1
ATOM 704 O O . VAL A 1 88 ? 0.175 -14.282 -8.014 1.00 98.06 88 VAL A O 1
ATOM 707 N N . VAL A 1 89 ? -0.882 -12.573 -6.991 1.00 98.12 89 VAL A N 1
ATOM 708 C CA . VAL A 1 89 ? -0.191 -12.676 -5.699 1.00 98.12 89 VAL A CA 1
ATOM 709 C C . VAL A 1 89 ? -1.176 -13.145 -4.628 1.00 98.12 89 VAL A C 1
ATOM 711 O O . VAL A 1 89 ? -2.264 -12.588 -4.500 1.00 98.12 89 VAL A O 1
ATOM 714 N N . LEU A 1 90 ? -0.787 -14.161 -3.855 1.00 98.38 90 LEU A N 1
ATOM 715 C CA . LEU A 1 90 ? -1.503 -14.616 -2.662 1.00 98.38 90 LEU A CA 1
ATOM 716 C C . LEU A 1 90 ? -0.909 -13.932 -1.425 1.00 98.38 90 LEU A C 1
ATOM 718 O O . LEU A 1 90 ? 0.280 -14.087 -1.154 1.00 98.38 90 LEU A O 1
ATOM 722 N N . VAL A 1 91 ? -1.742 -13.217 -0.668 1.00 97.38 91 VAL A N 1
ATOM 723 C CA . VAL A 1 91 ? -1.371 -12.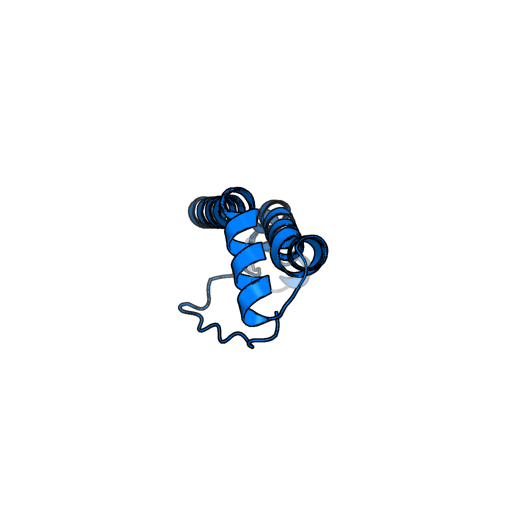597 0.613 1.00 97.38 91 VAL A CA 1
ATOM 724 C C . VAL A 1 91 ? -2.069 -13.358 1.741 1.00 97.38 91 VAL A C 1
ATOM 726 O O . VAL A 1 91 ? -3.295 -13.427 1.763 1.00 97.38 91 VAL A O 1
ATOM 729 N N . ILE A 1 92 ? -1.299 -13.941 2.664 1.00 98.00 92 ILE A N 1
ATOM 730 C CA . ILE A 1 92 ? -1.807 -14.593 3.882 1.00 98.00 92 ILE A CA 1
ATOM 731 C C . ILE A 1 92 ? -1.315 -13.769 5.072 1.00 98.00 92 ILE A C 1
ATOM 733 O O . ILE A 1 92 ? -0.114 -13.738 5.339 1.00 98.00 92 ILE A O 1
ATOM 737 N N . ALA A 1 93 ? -2.234 -13.087 5.753 1.00 95.38 93 ALA A N 1
ATOM 738 C CA . ALA A 1 93 ? -1.930 -12.233 6.898 1.00 95.38 93 ALA A CA 1
ATOM 739 C C . ALA A 1 93 ? -2.082 -12.995 8.233 1.00 95.38 93 ALA A C 1
ATOM 741 O O . ALA A 1 93 ? -2.906 -13.912 8.321 1.00 95.38 93 ALA A O 1
ATOM 742 N N . PRO A 1 94 ? -1.296 -12.647 9.270 1.00 96.56 94 PRO A N 1
ATOM 743 C CA . PRO A 1 94 ? -1.518 -13.130 10.629 1.00 96.56 94 PRO A CA 1
ATOM 744 C C . PRO A 1 94 ? -2.705 -12.397 11.286 1.00 96.56 94 PRO A C 1
ATOM 746 O O . PRO A 1 94 ? -3.238 -11.445 10.730 1.00 96.56 94 PRO A O 1
ATOM 749 N N . TRP A 1 95 ? -3.114 -12.836 12.478 1.00 95.38 95 TRP A N 1
ATOM 750 C CA . TRP A 1 95 ? -4.286 -12.300 13.190 1.00 95.38 95 TRP A CA 1
ATOM 751 C C . TRP A 1 95 ? -3.986 -11.109 14.113 1.00 95.38 95 TRP A C 1
ATOM 753 O O . TRP A 1 95 ? -4.910 -10.502 14.631 1.00 95.38 95 TRP A O 1
ATOM 763 N N . ASN A 1 96 ? -2.716 -10.831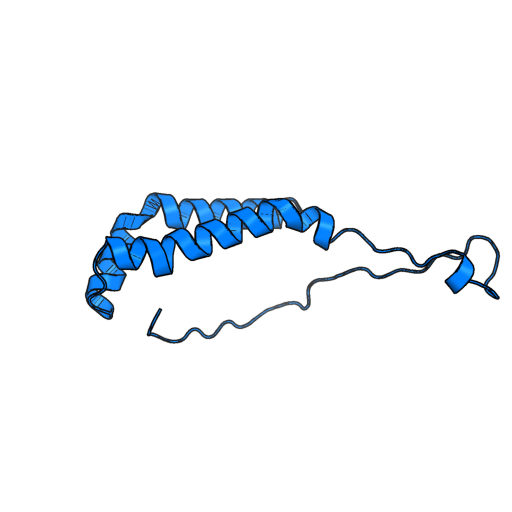 14.415 1.00 93.38 96 ASN A N 1
ATOM 764 C CA . ASN A 1 96 ? -2.318 -9.985 15.548 1.00 93.38 96 ASN A CA 1
ATOM 765 C C . ASN A 1 96 ? -2.115 -8.498 15.205 1.00 93.38 96 ASN A C 1
ATOM 767 O O . ASN A 1 96 ? -1.739 -7.714 16.086 1.00 93.38 96 ASN A O 1
ATOM 771 N N . TYR A 1 97 ? -2.321 -8.139 13.942 1.00 88.75 97 TYR A N 1
ATOM 772 C CA . TYR A 1 97 ? -2.240 -6.779 13.428 1.00 88.75 97 TYR A CA 1
ATOM 773 C C . TYR A 1 97 ? -3.642 -6.345 13.028 1.00 88.75 97 TYR A C 1
ATOM 775 O O . TYR A 1 97 ? -4.194 -6.986 12.106 1.00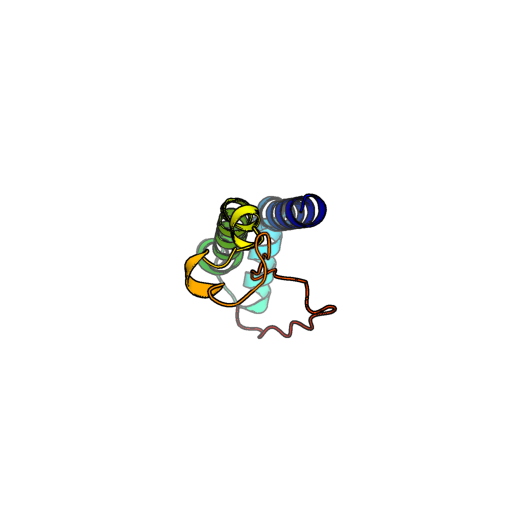 88.75 97 TYR A O 1
#

pLDDT: mean 95.74, std 3.14, range [84.06, 98.81]